Protein 1ZUH (pdb70)

CATH classification: 3.40.50.300

Structure (mmCIF, N/CA/C/O backbone):
data_1ZUH
#
_entry.id   1ZUH
#
_cell.length_a   94.494
_cell.length_b   94.494
_cell.length_c   39.299
_cell.angle_alpha   90.00
_cell.angle_beta   90.00
_cell.angle_gamma   90.00
#
_symmetry.space_group_name_H-M   'P 42 21 2'
#
loop_
_entity.id
_entity.type
_entity.pdbx_description
1 polymer 'Shikimate kinase'
2 water water
#
loop_
_atom_site.group_PDB
_atom_site.id
_atom_site.type_symbol
_atom_site.label_atom_id
_atom_site.label_alt_id
_atom_site.label_comp_id
_atom_site.label_asym_id
_atom_site.label_entity_id
_atom_site.label_seq_id
_atom_site.pdbx_PDB_ins_code
_atom_site.Cartn_x
_atom_site.Cartn_y
_atom_site.Cartn_z
_atom_site.occupancy
_atom_site.B_iso_or_equiv
_atom_site.auth_seq_id
_atom_site.auth_comp_id
_atom_site.auth_asym_id
_atom_site.auth_atom_id
_atom_site.pdbx_PDB_model_num
ATOM 1 N N . GLN A 1 8 ? 49.203 19.782 8.894 1.00 32.18 2 GLN A N 1
ATOM 2 C CA . GLN A 1 8 ? 48.877 21.106 8.325 1.00 31.18 2 GLN A CA 1
ATOM 3 C C . GLN A 1 8 ? 47.373 21.490 8.223 1.00 28.11 2 GLN A C 1
ATOM 4 O O . GLN A 1 8 ? 47.080 22.633 8.526 1.00 26.42 2 GLN A O 1
ATOM 10 N N . HIS A 1 9 ? 46.426 20.567 7.919 1.00 24.84 3 HIS A N 1
ATOM 11 C CA . HIS A 1 9 ? 45.025 20.830 8.354 1.00 20.69 3 HIS A CA 1
ATOM 12 C C . HIS A 1 9 ? 45.020 21.080 9.861 1.00 19.90 3 HIS A C 1
ATOM 13 O O . HIS A 1 9 ? 45.858 20.540 10.566 1.00 19.75 3 HIS A O 1
ATOM 20 N N . LEU A 1 10 ? 44.054 21.867 10.339 1.00 18.67 4 LEU A N 1
ATOM 21 C CA . LEU A 1 10 ? 43.872 22.138 11.761 1.00 17.98 4 LEU A CA 1
ATOM 22 C C . LEU A 1 10 ? 42.560 21.410 12.098 1.00 18.39 4 LEU A C 1
ATOM 23 O O . LEU A 1 10 ? 41.490 21.810 11.662 1.00 18.90 4 LEU A O 1
ATOM 28 N N . VAL A 1 11 ? 42.667 20.342 12.875 1.00 17.75 5 VAL A N 1
ATOM 29 C CA . VAL A 1 11 ? 41.523 19.461 13.137 1.00 15.97 5 VAL A CA 1
ATOM 30 C C . VAL A 1 11 ? 41.053 19.643 14.566 1.00 15.01 5 VAL A C 1
ATOM 31 O O . VAL A 1 11 ? 41.867 19.470 15.486 1.00 15.70 5 VAL A O 1
ATOM 35 N N . LEU A 1 12 ? 39.759 19.972 14.777 1.00 13.75 6 LEU A N 1
ATOM 36 C CA . LEU A 1 12 ? 39.239 20.145 16.110 1.00 15.03 6 LEU A CA 1
ATOM 37 C C . LEU A 1 12 ? 38.491 18.902 16.544 1.00 14.32 6 LEU A C 1
ATOM 38 O O . LEU A 1 12 ? 37.606 18.467 15.833 1.00 16.19 6 LEU A O 1
ATOM 43 N N . ILE A 1 13 ? 38.880 18.315 17.686 1.00 14.33 7 ILE A N 1
ATOM 44 C CA . ILE A 1 13 ? 38.207 17.141 18.218 1.00 14.29 7 ILE A CA 1
ATOM 45 C C . ILE A 1 13 ? 37.678 17.423 19.624 1.00 14.90 7 ILE A C 1
ATOM 46 O O . ILE A 1 13 ? 38.179 18.332 20.291 1.00 15.53 7 ILE A O 1
ATOM 51 N N . GLY A 1 14 ? 36.700 16.613 20.016 1.00 15.61 8 GLY A N 1
ATOM 52 C CA . GLY A 1 14 ? 36.129 16.700 21.368 1.00 17.86 8 GLY A CA 1
ATOM 53 C C . GLY A 1 14 ? 34.650 16.386 21.389 1.00 18.08 8 GLY A C 1
ATOM 54 O O . GLY A 1 14 ? 34.058 16.021 20.375 1.00 18.60 8 GLY A O 1
ATOM 55 N N . PHE A 1 15 ? 34.021 16.541 22.556 1.00 17.83 9 PHE A N 1
ATOM 56 C CA . PHE A 1 15 ? 32.600 16.245 22.684 1.00 19.78 9 PHE A CA 1
ATOM 57 C C . PHE A 1 15 ? 31.713 17.215 21.938 1.00 20.36 9 PHE A C 1
ATOM 58 O O . PHE A 1 15 ? 32.046 18.371 21.813 1.00 19.82 9 PHE A O 1
ATOM 66 N N . MET A 1 16 ? 30.579 16.710 21.471 1.00 22.38 10 MET A N 1
ATOM 67 C CA . MET A 1 16 ? 29.524 17.565 20.950 1.00 25.93 10 MET A CA 1
ATOM 68 C C . MET A 1 16 ? 29.163 18.530 22.084 1.00 25.97 10 MET A C 1
ATOM 69 O O . MET A 1 16 ? 29.116 18.120 23.250 1.00 26.24 10 MET A O 1
ATOM 74 N N . GLY A 1 17 ? 28.991 19.808 21.725 1.00 26.60 11 GLY A N 1
ATOM 75 C CA . GLY A 1 17 ? 28.672 20.876 22.656 1.00 27.40 11 GLY A CA 1
ATOM 76 C C . GLY A 1 17 ? 29.864 21.558 23.275 1.00 26.38 11 GLY A C 1
ATOM 77 O O . GLY A 1 17 ? 29.683 22.450 24.114 1.00 28.23 11 GLY A O 1
ATOM 78 N N . SER A 1 18 ? 31.097 21.169 22.905 1.00 25.07 12 SER A N 1
ATOM 79 C CA . SER A 1 18 ? 32.270 21.800 23.484 1.00 24.23 12 SER A CA 1
ATOM 80 C C . SER A 1 18 ? 32.575 23.149 22.840 1.00 24.51 12 SER A C 1
ATOM 81 O O . SER A 1 18 ? 33.332 23.915 23.393 1.00 27.60 12 SER A O 1
ATOM 84 N N . GLY A 1 19 ? 32.020 23.435 21.654 1.00 22.81 13 GLY A N 1
ATOM 85 C CA . GLY A 1 19 ? 32.341 24.665 20.957 1.00 21.44 13 GLY A CA 1
ATOM 86 C C . GLY A 1 19 ? 33.131 24.530 19.665 1.00 21.04 13 GLY A C 1
ATOM 87 O O . GLY A 1 19 ? 33.703 25.516 19.160 1.00 19.83 13 GLY A O 1
ATOM 88 N N . LYS A 1 20 ? 33.182 23.299 19.142 1.00 21.28 14 LYS A N 1
ATOM 89 C CA . LYS A 1 20 ? 34.037 23.037 17.992 1.00 20.39 14 LYS A CA 1
ATOM 90 C C . LYS A 1 20 ? 33.633 23.846 16.770 1.00 20.39 14 LYS A C 1
ATOM 91 O O . LYS A 1 20 ? 34.485 24.467 16.136 1.00 19.32 14 LYS A O 1
ATOM 97 N N . SER A 1 21 ? 32.345 23.816 16.419 1.00 21.31 15 SER A N 1
ATOM 98 C CA . SER A 1 21 ? 31.919 24.495 15.197 1.00 22.52 15 SER A CA 1
ATOM 99 C C . SER A 1 21 ? 32.213 25.987 15.208 1.00 22.25 15 SER A C 1
ATOM 100 O O . SER A 1 21 ? 32.696 26.550 14.218 1.00 22.53 15 SER A O 1
ATOM 103 N N . SER A 1 22 ? 31.905 26.629 16.321 1.00 21.83 16 SER A N 1
ATOM 104 C CA . SER A 1 22 ? 32.101 28.051 16.463 1.00 23.18 16 SER A CA 1
ATOM 105 C C . SER A 1 22 ? 33.599 28.368 16.403 1.00 21.79 16 SER A C 1
ATOM 106 O O . SER A 1 22 ? 34.022 29.316 15.748 1.00 21.86 16 SER A O 1
ATOM 109 N N . LEU A 1 23 ? 34.411 27.533 17.055 1.00 19.87 17 LEU A N 1
ATOM 110 C CA . LEU A 1 23 ? 35.840 27.789 17.050 1.00 19.00 17 LEU A CA 1
ATOM 111 C C . LEU A 1 23 ? 36.408 27.595 15.652 1.00 19.63 17 LEU A C 1
ATOM 112 O O . LEU A 1 23 ? 37.243 28.377 15.162 1.00 18.82 17 LEU A O 1
ATOM 117 N N . ALA A 1 24 ? 35.901 26.584 14.964 1.00 19.13 18 ALA A N 1
ATOM 118 C CA . ALA A 1 24 ? 36.374 26.341 13.591 1.00 19.57 18 ALA A CA 1
ATOM 119 C C . ALA A 1 24 ? 36.121 27.557 12.671 1.00 20.36 18 ALA A C 1
ATOM 120 O O . ALA A 1 24 ? 37.014 27.966 11.929 1.00 20.11 18 ALA A O 1
ATOM 122 N N . GLN A 1 25 ? 34.909 28.098 12.754 1.00 20.27 19 GLN A N 1
ATOM 123 C CA . GLN A 1 25 ? 34.539 29.288 11.969 1.00 21.67 19 GLN A CA 1
ATOM 124 C C . GLN A 1 25 ? 35.488 30.442 12.251 1.00 21.30 19 GLN A C 1
ATOM 125 O O . GLN A 1 25 ? 36.006 31.058 11.303 1.00 22.43 19 GLN A O 1
ATOM 131 N N . GLU A 1 26 ? 35.737 30.729 13.533 1.00 20.42 20 GLU A N 1
ATOM 132 C CA . GLU A 1 26 ? 36.671 31.793 13.916 1.00 21.23 20 GLU A CA 1
ATOM 133 C C . GLU A 1 26 ? 38.102 31.587 13.482 1.00 20.91 20 GLU A C 1
ATOM 134 O O . GLU A 1 26 ? 38.814 32.528 13.096 1.00 20.15 20 GLU A O 1
ATOM 140 N N . LEU A 1 27 ? 38.556 30.342 13.618 1.00 20.69 21 LEU A N 1
ATOM 141 C CA . LEU A 1 27 ? 39.866 29.965 13.171 1.00 21.59 21 LEU A CA 1
ATOM 142 C C . LEU A 1 27 ? 40.050 30.177 11.694 1.00 21.40 21 LEU A C 1
ATOM 143 O O . LEU A 1 27 ? 41.088 30.691 11.282 1.00 22.83 21 LEU A O 1
ATOM 148 N N . GLY A 1 28 ? 39.060 29.770 10.919 1.00 21.46 22 GLY A N 1
ATOM 149 C CA . GLY A 1 28 ? 39.056 29.960 9.478 1.00 21.64 22 GLY A CA 1
ATOM 150 C C . GLY A 1 28 ? 39.185 31.431 9.079 1.00 23.35 22 GLY A C 1
ATOM 151 O O . GLY A 1 28 ? 39.921 31.794 8.168 1.00 23.89 22 GLY A O 1
ATOM 152 N N . LEU A 1 29 ? 38.494 32.285 9.814 1.00 23.42 23 LEU A N 1
ATOM 153 C CA . LEU A 1 29 ? 38.541 33.707 9.555 1.00 24.74 23 LEU A CA 1
ATOM 154 C C . LEU A 1 29 ? 39.911 34.277 9.920 1.00 24.97 23 LEU A C 1
ATOM 155 O O . LEU A 1 29 ? 40.480 35.094 9.190 1.00 25.20 23 LEU A O 1
ATOM 160 N N . ALA A 1 30 ? 40.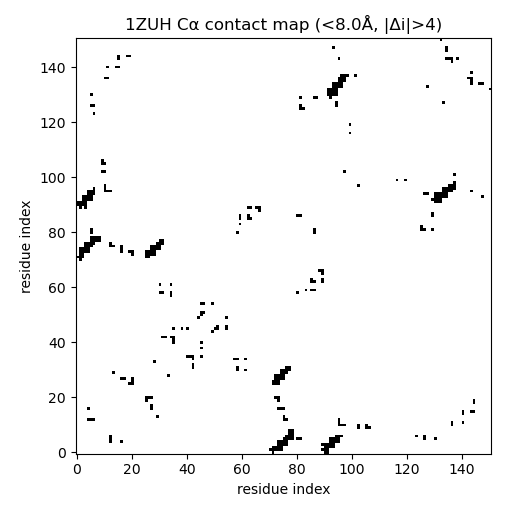477 33.811 11.030 1.00 25.44 24 ALA A N 1
ATOM 161 C CA . ALA A 1 30 ? 41.708 34.364 11.545 1.00 25.79 24 ALA A CA 1
ATOM 162 C C . ALA A 1 30 ? 42.883 34.003 10.667 1.00 26.55 24 ALA A C 1
ATOM 163 O O . ALA A 1 30 ? 43.830 34.784 10.565 1.00 27.33 24 ALA A O 1
ATOM 165 N N . LEU A 1 31 ? 42.803 32.840 10.020 1.00 25.01 25 LEU A N 1
ATOM 166 C CA . LEU A 1 31 ? 43.889 32.278 9.241 1.00 25.29 25 LEU A CA 1
ATOM 167 C C . LEU A 1 31 ? 43.647 32.316 7.727 1.00 26.42 25 LEU A C 1
ATOM 168 O O . LEU A 1 31 ? 44.513 31.944 6.950 1.00 26.29 25 LEU A O 1
ATOM 173 N N . LYS A 1 32 ? 42.485 32.808 7.316 1.00 27.21 26 LYS A N 1
ATOM 174 C CA . LYS A 1 32 ? 42.074 32.790 5.910 1.00 28.81 26 LYS A CA 1
ATOM 175 C C . LYS A 1 32 ? 42.050 31.372 5.346 1.00 28.61 26 LYS A C 1
ATOM 176 O O . LYS A 1 32 ? 42.557 31.120 4.235 1.00 29.34 26 LYS A O 1
ATOM 182 N N . LEU A 1 33 ? 41.465 30.452 6.128 1.00 26.26 27 LEU A N 1
ATOM 183 C CA . LEU A 1 33 ? 41.329 29.049 5.740 1.00 25.85 27 LEU A CA 1
ATOM 184 C C . LEU A 1 33 ? 39.873 28.664 5.572 1.00 25.52 27 LEU A C 1
ATOM 185 O O . LEU A 1 33 ? 39.001 29.164 6.300 1.00 26.74 27 LEU A O 1
ATOM 190 N N . GLU A 1 34 ? 39.606 27.832 4.570 1.00 24.82 28 GLU A N 1
ATOM 191 C CA . GLU A 1 34 ? 38.311 27.214 4.392 1.00 25.80 28 GLU A CA 1
ATOM 192 C C . GLU A 1 34 ? 38.026 26.229 5.539 1.00 23.83 28 GLU A C 1
ATOM 193 O O . GLU A 1 34 ? 38.959 25.645 6.092 1.00 23.30 28 GLU A O 1
ATOM 199 N N . VAL A 1 35 ? 36.748 26.088 5.864 1.00 22.67 29 VAL A N 1
ATOM 200 C CA . VAL A 1 35 ? 36.327 25.303 7.023 1.00 22.72 29 VAL A CA 1
ATOM 201 C C . VAL A 1 35 ? 35.463 24.160 6.530 1.00 22.93 29 VAL A C 1
ATOM 202 O O . VAL A 1 35 ? 34.608 24.345 5.631 1.00 23.90 29 VAL A O 1
ATOM 206 N N . LEU A 1 36 ? 35.716 22.964 7.062 1.00 20.17 30 LEU A N 1
ATOM 207 C CA . LEU A 1 36 ? 34.950 21.771 6.769 1.00 21.47 30 LEU A CA 1
ATOM 208 C C . LEU A 1 36 ? 34.434 21.208 8.085 1.00 20.98 30 LEU A C 1
ATOM 209 O O . LEU A 1 36 ? 35.053 21.435 9.161 1.00 22.04 30 LEU A O 1
ATOM 214 N N . ASP A 1 37 ? 33.293 20.545 7.978 1.00 20.29 31 ASP A N 1
ATOM 215 C CA . ASP A 1 37 ? 32.709 19.823 9.061 1.00 20.00 31 ASP A CA 1
ATOM 216 C C . ASP A 1 37 ? 32.373 18.385 8.566 1.00 19.70 31 ASP A C 1
ATOM 217 O O . ASP A 1 37 ? 31.519 18.206 7.689 1.00 19.21 31 ASP A O 1
ATOM 222 N N . THR A 1 38 ? 32.995 17.383 9.194 1.00 18.24 32 THR A N 1
ATOM 223 C CA . THR A 1 38 ? 32.865 15.980 8.753 1.00 17.11 32 THR A CA 1
ATOM 224 C C . THR A 1 38 ? 31.447 15.458 8.880 1.00 17.09 32 THR A C 1
ATOM 225 O O . THR A 1 38 ? 30.918 14.827 7.925 1.00 15.95 32 THR A O 1
ATOM 229 N N . ASP A 1 39 ? 30.759 15.739 9.990 1.00 16.36 33 ASP A N 1
ATOM 230 C CA . ASP A 1 39 ? 29.362 15.293 10.053 1.00 18.56 33 ASP A CA 1
ATOM 231 C C . ASP A 1 39 ? 28.515 15.919 8.939 1.00 18.93 33 ASP A C 1
ATOM 232 O O . ASP A 1 39 ? 27.647 15.228 8.350 1.00 19.35 33 ASP A O 1
ATOM 237 N N . MET A 1 40 ? 28.698 17.211 8.688 1.00 19.51 34 MET A N 1
ATOM 238 C CA . MET A 1 40 ? 27.876 17.842 7.628 1.00 21.67 34 MET A CA 1
ATOM 239 C C . MET A 1 40 ? 28.205 17.336 6.239 1.00 21.35 34 MET A C 1
ATOM 240 O O . MET A 1 40 ? 27.300 17.242 5.378 1.00 20.52 34 MET A O 1
ATOM 245 N N . ILE A 1 41 ? 29.478 17.050 5.997 1.00 19.53 35 ILE A N 1
ATOM 246 C CA . ILE A 1 41 ? 29.891 16.507 4.661 1.00 20.02 35 ILE A CA 1
ATOM 247 C C . ILE A 1 41 ? 29.201 15.145 4.431 1.00 19.94 35 ILE A C 1
ATOM 248 O O . ILE A 1 41 ? 28.576 14.920 3.354 1.00 20.87 35 ILE A O 1
ATOM 253 N N . ILE A 1 42 ? 29.256 14.272 5.451 1.00 19.50 36 ILE A N 1
ATOM 254 C CA . ILE A 1 42 ? 28.607 12.961 5.367 1.00 20.00 36 ILE A CA 1
ATOM 255 C C . ILE A 1 42 ? 27.095 13.122 5.167 1.00 21.81 36 ILE A C 1
ATOM 256 O O . ILE A 1 42 ? 26.508 12.507 4.270 1.00 21.13 36 ILE A O 1
ATOM 261 N N . SER A 1 43 ? 26.483 13.969 5.989 1.00 21.38 37 SER A N 1
ATOM 262 C CA . SER A 1 43 ? 25.068 14.248 5.871 1.00 25.31 37 SER A CA 1
ATOM 263 C C . SER A 1 43 ? 24.717 14.699 4.436 1.00 25.90 37 SER A C 1
ATOM 264 O O . SER A 1 43 ? 23.691 14.277 3.871 1.00 26.50 37 SER A O 1
ATOM 267 N N . GLU A 1 44 ? 25.531 15.586 3.877 1.00 27.53 38 GLU A N 1
ATOM 268 C CA . GLU A 1 44 ? 25.250 16.104 2.535 1.00 31.64 38 GLU A CA 1
ATOM 269 C C . GLU A 1 44 ? 25.427 15.062 1.436 1.00 32.20 38 GLU A C 1
ATOM 270 O O . GLU A 1 44 ? 24.734 15.131 0.411 1.00 33.86 38 GLU A O 1
ATOM 276 N N . ARG A 1 45 ? 26.368 14.140 1.625 1.00 31.19 39 ARG A N 1
ATOM 277 C CA . ARG A 1 45 ? 26.610 13.088 0.645 1.00 31.40 39 ARG A CA 1
ATOM 278 C C . ARG A 1 45 ? 25.424 12.094 0.619 1.00 31.58 39 ARG A C 1
ATOM 279 O O . ARG A 1 45 ? 25.019 11.624 -0.444 1.00 30.71 39 ARG A O 1
ATOM 287 N N . VAL A 1 46 ? 24.886 11.785 1.792 1.00 30.76 40 VAL A N 1
ATOM 288 C CA . VAL A 1 46 ? 23.846 10.769 1.934 1.00 30.62 40 VAL A CA 1
ATOM 289 C C . VAL A 1 46 ? 22.437 11.348 1.795 1.00 31.50 40 VAL A C 1
ATOM 290 O O . VAL A 1 46 ? 21.492 10.604 1.516 1.00 30.50 40 VAL A O 1
ATOM 294 N N . GLY A 1 47 ? 22.296 12.649 2.049 1.00 30.81 41 GLY A N 1
ATOM 295 C CA . GLY A 1 47 ? 21.014 13.346 1.974 1.00 32.30 41 GLY A CA 1
ATOM 296 C C . GLY A 1 47 ? 20.107 13.104 3.163 1.00 32.85 41 GLY A C 1
ATOM 297 O O . GLY A 1 47 ? 18.875 13.232 3.061 1.00 33.87 41 GLY A O 1
ATOM 298 N N . LEU A 1 48 ? 20.700 12.757 4.299 1.00 31.70 42 LEU A N 1
ATOM 299 C CA . LEU A 1 48 ? 19.947 12.477 5.509 1.00 30.92 42 LEU A CA 1
ATOM 300 C C . LEU A 1 48 ? 20.711 13.115 6.619 1.00 30.74 42 LEU A C 1
ATOM 301 O O . LEU A 1 48 ? 21.934 13.224 6.537 1.00 28.08 42 LEU A O 1
ATOM 306 N N . SER A 1 49 ? 20.014 13.498 7.684 1.00 29.99 43 SER A N 1
ATOM 307 C CA . SER A 1 49 ? 20.716 14.056 8.832 1.00 29.92 43 SER A CA 1
ATOM 308 C C . SER A 1 49 ? 21.484 12.949 9.571 1.00 29.33 43 SER A C 1
ATOM 309 O O . SER A 1 49 ? 21.181 11.769 9.451 1.00 29.75 43 SER A O 1
ATOM 312 N N . VAL A 1 50 ? 22.489 13.337 10.352 1.00 28.87 44 VAL A N 1
ATOM 313 C CA . VAL A 1 50 ? 23.225 12.365 11.119 1.00 28.99 44 VAL A CA 1
ATOM 314 C C . VAL A 1 50 ? 22.290 11.434 11.888 1.00 29.55 44 VAL A C 1
ATOM 315 O O . VAL A 1 50 ? 22.477 10.230 11.876 1.00 27.63 44 VAL A O 1
ATOM 319 N N . ARG A 1 51 ? 21.256 11.978 12.545 1.00 30.30 45 ARG A N 1
ATOM 320 C CA . ARG A 1 51 ? 20.359 11.108 13.303 1.00 32.05 45 ARG A CA 1
ATOM 321 C C . ARG A 1 51 ? 19.567 10.197 12.355 1.00 31.39 45 ARG A C 1
ATOM 322 O O . ARG A 1 51 ? 19.335 9.038 12.654 1.00 31.89 45 ARG A O 1
ATOM 330 N N . GLU A 1 52 ? 19.167 10.710 11.205 1.00 31.83 46 GLU A N 1
ATOM 331 C CA . GLU A 1 52 ? 18.457 9.845 10.242 1.00 32.34 46 GLU A CA 1
ATOM 332 C C . GLU A 1 52 ? 19.392 8.755 9.723 1.00 31.23 46 GLU A C 1
ATOM 333 O O . GLU A 1 52 ? 18.973 7.600 9.489 1.00 30.68 46 GLU A O 1
ATOM 339 N N . ILE A 1 53 ? 20.653 9.113 9.524 1.00 29.68 47 ILE A N 1
ATOM 340 C CA . ILE A 1 53 ? 21.612 8.102 9.098 1.00 27.47 47 ILE A CA 1
ATOM 341 C C . ILE A 1 53 ? 21.676 6.983 10.132 1.00 28.50 47 ILE A C 1
ATOM 342 O O . ILE A 1 53 ? 21.620 5.801 9.770 1.00 28.99 47 ILE A O 1
ATOM 347 N N . PHE A 1 54 ? 21.805 7.332 11.409 1.00 27.90 48 PHE A N 1
ATOM 348 C CA . PHE A 1 54 ? 21.929 6.304 12.443 1.00 30.13 48 PHE A CA 1
ATOM 349 C C . PHE A 1 54 ? 20.636 5.456 12.516 1.00 30.50 48 PHE A C 1
ATOM 350 O O . PHE A 1 54 ? 20.686 4.236 12.721 1.00 31.60 48 PHE A O 1
ATOM 358 N N . GLU A 1 55 ? 19.501 6.112 12.296 1.00 32.24 49 GLU A N 1
ATOM 359 C CA . GLU A 1 55 ? 18.200 5.444 12.394 1.00 34.21 49 GLU A CA 1
ATOM 360 C C . GLU A 1 55 ? 17.906 4.557 11.183 1.00 33.96 49 GLU A C 1
ATOM 361 O O . GLU A 1 55 ? 17.453 3.415 11.335 1.00 34.92 49 GLU A O 1
ATOM 367 N N . GLU A 1 56 ? 18.164 5.104 10.003 1.00 33.43 50 GLU A N 1
ATOM 368 C CA . GLU A 1 56 ? 17.811 4.491 8.741 1.00 33.41 50 GLU A CA 1
ATOM 369 C C . GLU A 1 56 ? 18.901 3.514 8.280 1.00 33.01 50 GLU A C 1
ATOM 370 O O . GLU A 1 56 ? 18.601 2.406 7.818 1.00 31.42 50 GLU A O 1
ATOM 376 N N . LEU A 1 57 ? 20.170 3.926 8.391 1.00 31.07 51 LEU A N 1
ATOM 377 C CA . LEU A 1 57 ? 21.279 3.166 7.765 1.00 30.15 51 LEU A CA 1
ATOM 378 C C . LEU A 1 57 ? 22.164 2.449 8.755 1.00 29.16 51 LEU A C 1
ATOM 379 O O . LEU A 1 57 ? 22.883 1.548 8.361 1.00 29.93 51 LEU A O 1
ATOM 384 N N . GLY A 1 58 ? 22.131 2.870 10.024 1.00 27.35 52 GLY A N 1
ATOM 385 C CA . GLY A 1 58 ? 22.842 2.218 11.117 1.00 26.88 52 GLY A CA 1
ATOM 386 C C . GLY A 1 58 ? 24.203 2.848 11.367 1.00 26.35 52 GLY A C 1
ATOM 387 O O . GLY A 1 58 ? 24.802 3.413 10.447 1.00 26.19 52 GLY A O 1
ATOM 388 N N . GLU A 1 59 ? 24.686 2.746 12.603 1.00 26.59 53 GLU A N 1
ATOM 389 C CA . GLU A 1 59 ? 25.996 3.281 12.934 1.00 25.73 53 GLU A CA 1
ATOM 390 C C . GLU A 1 59 ? 27.164 2.687 12.122 1.00 25.87 53 GLU A C 1
ATOM 391 O O . GLU A 1 59 ? 28.122 3.376 11.799 1.00 23.07 53 GLU A O 1
ATOM 397 N N . ASP A 1 60 ? 27.086 1.397 11.795 1.00 25.85 54 ASP A N 1
ATOM 398 C CA . ASP A 1 60 ? 28.143 0.763 10.993 1.00 25.24 54 ASP A CA 1
ATOM 399 C C . ASP A 1 60 ? 28.399 1.542 9.705 1.00 23.14 54 ASP A C 1
ATOM 400 O O . ASP A 1 60 ? 29.571 1.752 9.293 1.00 21.44 54 ASP A O 1
ATOM 405 N N . ASN A 1 61 ? 27.321 1.898 9.023 1.00 21.00 55 ASN A N 1
ATOM 406 C CA . ASN A 1 61 ? 27.455 2.696 7.818 1.00 20.36 55 ASN A CA 1
ATOM 407 C C . ASN A 1 61 ? 28.015 4.077 8.119 1.00 21.26 55 ASN A C 1
ATOM 408 O O . ASN A 1 61 ? 28.900 4.553 7.435 1.00 19.94 55 ASN A O 1
ATOM 413 N N . PHE A 1 62 ? 27.440 4.728 9.122 1.00 19.50 56 PHE A N 1
ATOM 414 C CA . PHE A 1 62 ? 27.970 6.056 9.498 1.00 18.95 56 PHE A CA 1
ATOM 415 C C . PHE A 1 62 ? 29.484 6.017 9.755 1.00 18.66 56 PHE A C 1
ATOM 416 O O . PHE A 1 62 ? 30.224 6.860 9.185 1.00 18.66 56 PHE A O 1
ATOM 424 N N . ARG A 1 63 ? 29.951 5.031 10.539 1.00 17.96 57 ARG A N 1
ATOM 425 C CA . ARG A 1 63 ? 31.368 4.948 10.895 1.00 19.41 57 ARG A CA 1
ATOM 426 C C . ARG A 1 63 ? 32.219 4.654 9.656 1.00 19.63 57 ARG A C 1
ATOM 427 O O . ARG A 1 63 ? 33.344 5.146 9.505 1.00 17.76 57 ARG A O 1
ATOM 435 N N . MET A 1 64 ? 31.679 3.820 8.778 1.00 19.66 58 MET A N 1
ATOM 436 C CA . MET A 1 64 ? 32.424 3.526 7.550 1.00 18.75 58 MET A CA 1
ATOM 437 C C . MET A 1 64 ? 32.534 4.782 6.675 1.00 18.77 58 MET A C 1
ATOM 438 O O . MET A 1 64 ? 33.597 5.022 6.090 1.00 19.11 58 MET A O 1
ATOM 443 N N . PHE A 1 65 ? 31.440 5.545 6.529 1.00 18.75 59 PHE A N 1
ATOM 444 C CA . PHE A 1 65 ? 31.499 6.815 5.820 1.00 18.56 59 PHE A CA 1
ATOM 445 C C . PHE A 1 65 ? 32.524 7.766 6.436 1.00 18.38 59 PHE A C 1
ATOM 446 O O . PHE A 1 65 ? 33.284 8.433 5.717 1.00 17.46 59 PHE A O 1
ATOM 454 N N . GLU A 1 66 ? 32.533 7.810 7.768 1.00 18.51 60 GLU A N 1
ATOM 455 C CA . GLU A 1 66 ? 33.486 8.697 8.503 1.00 17.76 60 GLU A CA 1
ATOM 456 C C . GLU A 1 66 ? 34.930 8.310 8.239 1.00 18.25 60 GLU A C 1
ATOM 457 O O . GLU A 1 66 ? 35.805 9.158 7.965 1.00 16.90 60 GLU A O 1
ATOM 463 N N . LYS A 1 67 ? 35.211 7.008 8.347 1.00 19.12 61 LYS A N 1
ATOM 464 C CA . LYS A 1 67 ? 36.581 6.494 8.118 1.00 19.94 61 LYS A CA 1
ATOM 465 C C . LYS A 1 67 ? 37.045 6.837 6.736 1.00 18.61 61 LYS A C 1
ATOM 466 O O . LYS A 1 67 ? 38.178 7.278 6.521 1.00 18.42 61 LYS A O 1
ATOM 472 N N . ASN A 1 68 ? 36.186 6.590 5.753 1.00 18.01 62 ASN A N 1
ATOM 47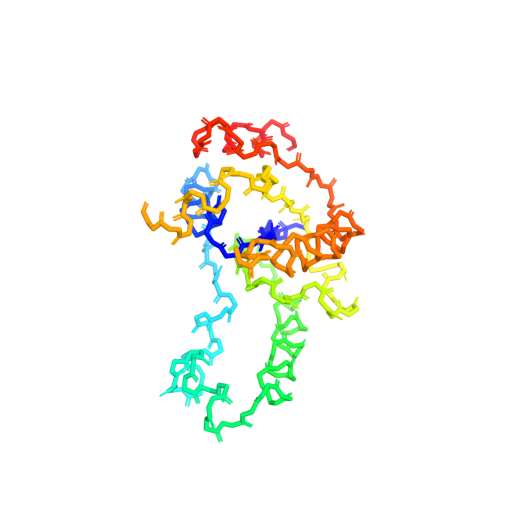3 C CA . ASN A 1 68 ? 36.580 6.866 4.384 1.00 18.43 62 ASN A CA 1
ATOM 474 C C . ASN A 1 68 ? 36.764 8.362 4.111 1.00 18.53 62 ASN A C 1
ATOM 475 O O . ASN A 1 68 ? 37.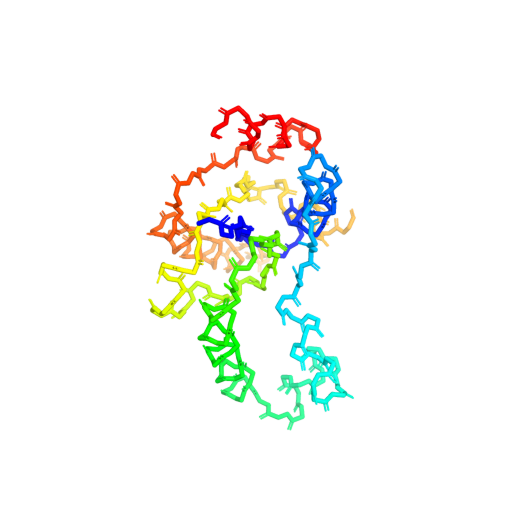630 8.776 3.318 1.00 17.12 62 ASN A O 1
ATOM 480 N N . LEU A 1 69 ? 35.930 9.180 4.762 1.00 16.65 63 LEU A N 1
ATOM 481 C CA . LEU A 1 69 ? 36.025 10.639 4.589 1.00 16.59 63 LEU A CA 1
ATOM 482 C C . LEU A 1 69 ? 37.357 11.133 5.165 1.00 16.62 63 LEU A C 1
ATOM 483 O O . LEU A 1 69 ? 38.021 12.008 4.562 1.00 16.57 63 LEU A O 1
ATOM 488 N N . ILE A 1 70 ? 37.752 10.583 6.313 1.00 16.03 64 ILE A N 1
ATOM 489 C CA . ILE A 1 70 ? 39.118 10.891 6.820 1.00 17.20 64 ILE A CA 1
ATOM 490 C C . ILE A 1 70 ? 40.196 10.659 5.747 1.00 17.67 64 ILE A C 1
ATOM 491 O O . ILE A 1 70 ? 41.036 11.548 5.502 1.00 17.77 64 ILE A O 1
ATOM 496 N N . ASP A 1 71 ? 40.158 9.495 5.112 1.00 18.76 65 ASP A N 1
ATOM 497 C CA . ASP A 1 71 ? 41.103 9.226 4.008 1.00 20.91 65 ASP A CA 1
ATOM 498 C C . ASP A 1 71 ? 41.021 10.233 2.869 1.00 21.05 65 ASP A C 1
ATOM 499 O O . ASP A 1 71 ? 42.048 10.706 2.357 1.00 21.02 65 ASP A O 1
ATOM 504 N N . GLU A 1 72 ? 39.803 10.545 2.473 1.00 22.04 66 GLU A N 1
ATOM 505 C CA . GLU A 1 72 ? 39.559 11.515 1.438 1.00 22.46 66 GLU A CA 1
ATOM 506 C C . GLU A 1 72 ? 40.151 12.889 1.796 1.00 22.32 66 GLU A C 1
ATOM 507 O O . GLU A 1 72 ? 40.769 13.526 0.972 1.00 22.98 66 GLU A O 1
ATOM 513 N N . LEU A 1 73 ? 39.986 13.344 3.044 1.00 21.87 67 LEU A N 1
ATOM 514 C CA . LEU A 1 73 ? 40.495 14.672 3.362 1.00 21.61 67 LEU A CA 1
ATOM 515 C C . LEU A 1 73 ? 42.032 14.722 3.410 1.00 21.31 67 LEU A C 1
ATOM 516 O O . LEU A 1 73 ? 42.625 15.791 3.219 1.00 22.71 67 LEU A O 1
ATOM 521 N N . LYS A 1 74 ? 42.665 13.588 3.682 1.00 21.84 68 LYS A N 1
ATOM 522 C CA . LYS A 1 74 ? 44.150 13.493 3.664 1.00 23.82 68 LYS A CA 1
ATOM 523 C C . LYS A 1 74 ? 44.710 13.805 2.288 1.00 26.45 68 LYS A C 1
ATOM 524 O O . LYS A 1 74 ? 45.872 14.276 2.177 1.00 27.60 68 LYS A O 1
ATOM 530 N N . THR A 1 75 ? 43.860 13.695 1.273 1.00 27.93 69 THR A N 1
ATOM 531 C CA . THR A 1 75 ? 44.250 14.026 -0.135 1.00 29.78 69 THR A CA 1
ATOM 532 C C . THR A 1 75 ? 44.163 15.503 -0.486 1.00 31.23 69 THR A C 1
ATOM 533 O O . THR A 1 75 ? 44.704 15.901 -1.530 1.00 32.23 69 THR A O 1
ATOM 537 N N . LEU A 1 76 ? 43.502 16.323 0.341 1.00 31.01 70 LEU A N 1
ATOM 538 C CA . LEU A 1 76 ? 43.428 17.768 0.067 1.00 33.04 70 LEU A CA 1
ATOM 539 C C . LEU A 1 76 ? 44.820 18.360 0.268 1.00 33.84 70 LEU A C 1
ATOM 540 O O . LEU A 1 76 ? 45.500 18.071 1.243 1.00 35.93 70 LEU A O 1
ATOM 545 N N . LYS A 1 77 ? 45.212 19.185 -0.681 1.00 34.66 71 LYS A N 1
ATOM 546 C CA . LYS A 1 7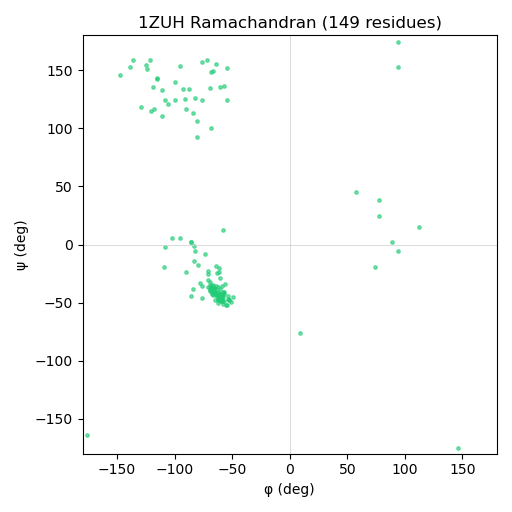7 ? 46.528 19.809 -0.764 1.00 36.00 71 LYS A CA 1
ATOM 547 C C . LYS A 1 77 ? 46.577 21.089 0.092 1.00 34.71 71 LYS A C 1
ATOM 548 O O . LYS A 1 77 ? 47.591 21.407 0.701 1.00 35.84 71 LYS A O 1
ATOM 554 N N . THR A 1 78 ? 45.475 21.829 0.089 1.00 32.64 72 THR A N 1
ATOM 555 C CA . THR A 1 78 ? 45.380 23.112 0.786 1.00 31.08 72 THR A CA 1
ATOM 556 C C . THR A 1 78 ? 44.938 22.821 2.240 1.00 28.21 72 THR A C 1
ATOM 557 O O . THR A 1 78 ? 44.047 22.030 2.436 1.00 27.11 72 THR A O 1
ATOM 561 N N . PRO A 1 79 ? 45.589 23.437 3.226 1.00 27.66 73 PRO A N 1
ATOM 562 C CA . PRO A 1 79 ? 45.163 23.313 4.628 1.00 25.90 73 PRO A CA 1
ATOM 563 C C . PRO A 1 79 ? 43.740 23.830 4.850 1.00 24.12 73 PRO A C 1
ATOM 564 O O . PRO A 1 79 ? 43.392 24.885 4.364 1.00 23.89 73 PRO A O 1
ATOM 568 N N . HIS A 1 80 ? 42.925 23.081 5.597 1.00 21.73 74 HIS A N 1
ATOM 569 C CA . HIS A 1 80 ? 41.589 23.493 5.917 1.00 20.78 74 HIS A CA 1
ATOM 570 C C . HIS A 1 80 ? 41.506 23.436 7.468 1.00 18.44 74 HIS A C 1
ATOM 571 O O . HIS A 1 80 ? 42.301 22.760 8.101 1.00 19.43 74 HIS A O 1
ATOM 578 N N . VAL A 1 81 ? 40.618 24.236 8.035 1.00 19.58 75 VAL A N 1
ATOM 579 C CA . VAL A 1 81 ? 40.111 23.964 9.397 1.00 19.04 75 VAL A CA 1
ATOM 580 C C . VAL A 1 81 ? 38.995 22.920 9.323 1.00 18.70 75 VAL A C 1
ATOM 581 O O . VAL A 1 81 ? 38.007 23.089 8.562 1.00 20.12 75 VAL A O 1
ATOM 585 N N . ILE A 1 82 ? 39.143 21.839 10.094 1.00 17.62 76 ILE A N 1
ATOM 586 C CA . ILE A 1 82 ? 38.198 20.721 10.035 1.00 18.15 76 ILE A CA 1
ATOM 587 C C . ILE A 1 82 ? 37.567 20.507 11.407 1.00 17.50 76 ILE A C 1
ATOM 588 O O . ILE A 1 82 ? 38.307 20.109 12.298 1.00 18.64 76 ILE A O 1
ATOM 593 N N . SER A 1 83 ? 36.243 20.702 11.597 1.00 18.14 77 SER A N 1
ATOM 594 C CA . SER A 1 83 ? 35.610 20.220 12.852 1.00 19.38 77 SER A CA 1
ATOM 595 C C . SER A 1 83 ? 35.004 18.854 12.620 1.00 18.64 77 SER A C 1
ATOM 596 O O . SER A 1 83 ? 34.636 18.505 11.506 1.00 18.96 77 SER A O 1
ATOM 599 N N . THR A 1 84 ? 34.901 18.070 13.692 1.00 17.95 78 THR A N 1
ATOM 600 C CA . THR A 1 84 ? 34.710 16.651 13.568 1.00 18.15 78 THR A CA 1
ATOM 601 C C . THR A 1 84 ? 33.640 16.236 14.566 1.00 18.70 78 THR A C 1
ATOM 602 O O . THR A 1 84 ? 33.342 16.977 15.490 1.00 20.16 78 THR A O 1
ATOM 60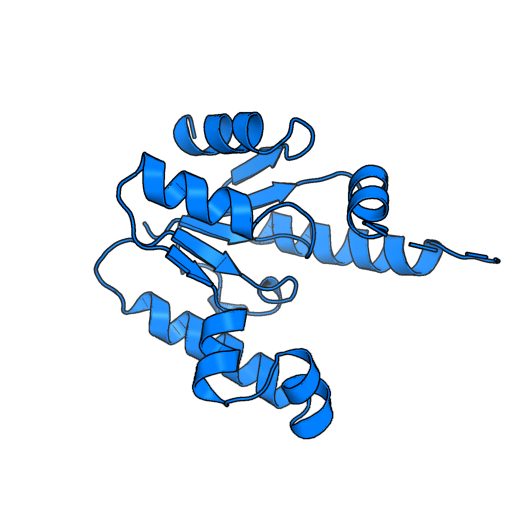6 N N . GLY A 1 85 ? 33.014 15.082 14.311 1.00 18.94 79 GLY A N 1
ATOM 607 C CA . GLY A 1 85 ? 31.993 14.529 15.190 1.00 18.07 79 GLY A CA 1
ATOM 608 C C . GLY A 1 85 ? 32.649 13.906 16.420 1.00 17.37 79 GLY A C 1
ATOM 609 O O . GLY A 1 85 ? 33.820 13.549 16.404 1.00 17.10 79 GLY A O 1
ATOM 610 N N . GLY A 1 86 ? 31.882 13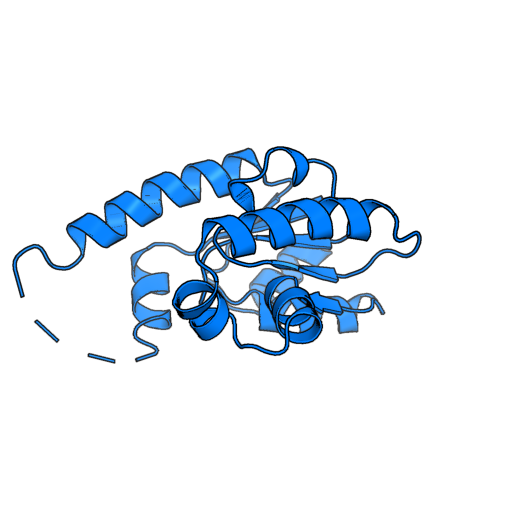.799 17.503 1.00 17.73 80 GLY A N 1
ATOM 611 C CA . GLY A 1 86 ? 32.405 13.274 18.772 1.00 18.00 80 GLY A CA 1
ATOM 612 C C . GLY A 1 86 ? 33.023 11.889 18.713 1.00 19.59 80 GLY A C 1
ATOM 613 O O . GLY A 1 86 ? 34.002 11.594 19.416 1.00 20.10 80 GLY A O 1
ATOM 614 N N . GLY A 1 87 ? 32.482 11.022 17.857 1.00 18.65 81 GLY A N 1
ATOM 615 C CA . GLY A 1 87 ? 33.027 9.681 17.734 1.00 19.97 81 GLY A CA 1
ATOM 616 C C . GLY A 1 87 ? 34.195 9.466 16.776 1.00 20.74 81 GLY A C 1
ATOM 617 O O . GLY A 1 87 ? 34.677 8.314 16.616 1.00 21.51 81 GLY A O 1
ATOM 618 N N . ILE A 1 88 ? 34.677 10.528 16.142 1.00 18.82 82 ILE A N 1
ATOM 619 C CA . ILE A 1 88 ? 35.681 10.378 15.109 1.00 19.47 82 ILE A CA 1
ATOM 620 C C . ILE A 1 88 ? 37.007 9.737 15.603 1.00 19.54 82 ILE A C 1
ATOM 621 O O . ILE A 1 88 ? 37.759 9.128 14.818 1.00 19.01 82 ILE A O 1
ATOM 626 N N . VAL A 1 89 ? 37.265 9.860 16.897 1.00 18.97 83 VAL A N 1
ATOM 627 C CA . VAL A 1 89 ? 38.510 9.348 17.455 1.00 21.35 83 VAL A CA 1
ATOM 628 C C . VAL A 1 89 ? 38.504 7.821 17.539 1.00 21.98 83 VAL A C 1
ATOM 629 O O . VAL A 1 89 ? 39.541 7.265 17.853 1.00 22.71 83 VAL A O 1
ATOM 633 N N . MET A 1 90 ? 37.372 7.157 17.276 1.00 22.92 84 MET A N 1
ATOM 634 C CA . MET A 1 90 ? 37.374 5.701 17.158 1.00 25.16 84 MET A CA 1
ATOM 635 C C . MET A 1 90 ? 38.224 5.185 15.963 1.00 25.06 84 MET A C 1
ATOM 636 O O . MET A 1 90 ? 38.635 4.007 15.940 1.00 26.37 84 MET A O 1
ATOM 641 N N . HIS A 1 91 ? 38.524 6.053 15.005 1.00 23.20 85 HIS A N 1
ATOM 642 C CA . HIS A 1 91 ? 39.233 5.627 13.810 1.00 23.10 85 HIS A CA 1
ATOM 643 C C . HIS A 1 91 ? 40.748 5.729 13.908 1.00 24.26 85 HIS A C 1
ATOM 644 O O . HIS A 1 91 ? 41.304 6.813 14.201 1.00 22.53 85 HIS A O 1
ATOM 651 N N . GLU A 1 92 ? 41.411 4.595 13.637 1.00 24.22 86 GLU A N 1
ATOM 652 C CA . GLU A 1 92 ? 42.875 4.570 13.708 1.00 27.18 86 GLU A CA 1
ATOM 653 C C . GLU A 1 92 ? 43.543 5.513 12.677 1.00 26.15 86 GLU A C 1
ATOM 654 O O . GLU A 1 92 ? 44.649 6.039 12.906 1.00 26.04 86 GLU A O 1
ATOM 660 N N . ASN A 1 93 ? 42.828 5.798 11.594 1.00 24.19 87 ASN A N 1
ATOM 661 C CA . ASN A 1 93 ? 43.341 6.645 10.532 1.00 24.62 87 ASN A CA 1
ATOM 662 C C . ASN A 1 93 ? 43.206 8.138 10.778 1.00 23.42 87 ASN A C 1
ATOM 663 O O . ASN A 1 93 ? 43.672 8.914 9.977 1.00 23.22 87 ASN A O 1
ATOM 668 N N . LEU A 1 94 ? 42.544 8.541 11.872 1.00 22.74 88 LEU A N 1
ATOM 669 C CA . LEU A 1 94 ? 42.402 9.967 12.199 1.00 24.45 88 LEU A CA 1
ATOM 670 C C . LEU A 1 94 ? 43.791 10.577 12.447 1.00 25.53 88 LEU A C 1
ATOM 671 O O . LEU A 1 94 ? 44.073 11.721 12.062 1.00 24.61 88 LEU A O 1
ATOM 676 N N . LYS A 1 95 ? 44.660 9.777 13.071 1.00 27.50 89 LYS A N 1
ATOM 677 C CA . LYS A 1 95 ? 46.087 10.120 13.212 1.00 29.09 89 LYS A CA 1
ATOM 678 C C . LYS A 1 95 ? 46.719 10.413 11.856 1.00 27.50 89 LYS A C 1
ATOM 679 O O . LYS A 1 95 ? 46.729 9.578 10.905 1.00 28.08 89 LYS A O 1
ATOM 685 N N . GLY A 1 96 ? 47.306 11.593 11.772 1.00 27.41 90 GLY A N 1
ATOM 686 C CA . GLY A 1 96 ? 47.914 12.057 10.541 1.00 24.45 90 GLY A CA 1
ATOM 687 C C . GLY A 1 96 ? 47.020 12.907 9.655 1.00 22.06 90 GLY A C 1
ATOM 688 O O . GLY A 1 96 ? 47.504 13.462 8.675 1.00 22.85 90 GLY A O 1
ATOM 689 N N . LEU A 1 97 ? 45.749 13.066 9.989 1.00 20.55 91 LEU A N 1
ATOM 690 C CA . LEU A 1 97 ? 44.907 13.937 9.189 1.00 19.09 91 LEU A CA 1
ATOM 691 C C . LEU A 1 97 ? 45.449 15.383 9.224 1.00 18.84 91 LEU A C 1
ATOM 692 O O . LEU A 1 97 ? 45.557 16.062 8.182 1.00 20.30 91 LEU A O 1
ATOM 697 N N . GLY A 1 98 ? 45.824 15.818 10.424 1.00 18.28 92 GLY A N 1
ATOM 698 C CA . GLY A 1 98 ? 46.410 17.133 10.597 1.00 17.14 92 GLY A CA 1
ATOM 699 C C . GLY A 1 98 ? 46.833 17.345 12.037 1.00 18.59 92 GLY A C 1
ATOM 700 O O . GLY A 1 98 ? 46.943 16.404 12.846 1.00 18.27 92 GLY A O 1
ATOM 701 N N . THR A 1 99 ? 47.067 18.619 12.356 1.00 18.66 93 THR A N 1
ATOM 702 C CA . THR A 1 99 ? 47.412 18.978 13.719 1.00 19.35 93 THR A CA 1
ATOM 703 C C . THR A 1 99 ? 46.118 18.939 14.519 1.00 18.71 93 THR A C 1
ATOM 704 O O . THR A 1 99 ? 45.155 19.611 14.137 1.00 20.40 93 THR A O 1
ATOM 708 N N . THR A 1 100 ? 46.059 18.175 15.590 1.00 18.28 94 THR A N 1
ATOM 709 C CA . THR A 1 100 ? 44.739 17.942 16.183 1.00 20.27 94 THR A CA 1
ATOM 710 C C . THR A 1 100 ? 44.623 18.642 17.549 1.00 18.91 94 THR A C 1
ATOM 711 O O . THR A 1 100 ? 45.493 18.479 18.355 1.00 18.70 94 THR A O 1
ATOM 715 N N . PHE A 1 101 ? 43.513 19.361 17.790 1.00 18.63 95 PHE A N 1
ATOM 716 C CA . PHE A 1 101 ? 43.335 20.191 18.971 1.00 18.14 95 PHE A CA 1
ATOM 717 C C . PHE A 1 101 ? 42.148 19.589 19.691 1.00 18.18 95 PHE A C 1
ATOM 718 O O . PHE A 1 101 ? 41.038 19.544 19.126 1.00 17.39 95 PHE A O 1
ATOM 726 N N . TYR A 1 102 ? 42.376 19.077 20.911 1.00 16.77 96 TYR A N 1
ATOM 727 C CA . TYR A 1 102 ? 41.267 18.643 21.757 1.00 16.40 96 TYR A CA 1
ATOM 728 C C . TYR A 1 102 ? 40.702 19.841 22.525 1.00 15.67 96 TYR A C 1
ATOM 729 O O . TYR A 1 102 ? 41.412 20.487 23.288 1.00 15.55 96 TYR A O 1
ATOM 738 N N . LEU A 1 103 ? 39.463 20.219 22.218 1.00 14.47 97 LEU A N 1
ATOM 739 C CA . LEU A 1 103 ? 38.823 21.341 22.916 1.00 16.96 97 LEU A CA 1
ATOM 740 C C . LEU A 1 103 ? 38.297 20.821 24.254 1.00 17.20 97 LEU A C 1
ATOM 741 O O . LEU A 1 103 ? 37.189 20.299 24.346 1.00 17.61 97 LEU A O 1
ATOM 746 N N . LYS A 1 104 ? 39.111 20.942 25.305 1.00 17.71 98 LYS A N 1
ATOM 747 C CA . LYS A 1 104 ? 38.873 20.232 26.576 1.00 17.17 98 LYS A CA 1
ATOM 748 C C . LYS A 1 104 ? 38.021 21.071 27.523 1.00 19.37 98 LYS A C 1
ATOM 749 O O . LYS A 1 104 ? 38.413 22.171 27.921 1.00 19.52 98 LYS A O 1
ATOM 755 N N . MET A 1 105 ? 36.830 20.546 27.828 1.00 21.78 99 MET A N 1
ATOM 756 C CA . MET A 1 105 ? 35.941 21.106 28.869 1.00 24.53 99 MET A CA 1
ATOM 757 C C . MET A 1 105 ? 35.830 20.078 29.957 1.00 25.68 99 MET A C 1
ATOM 758 O O . MET A 1 105 ? 35.739 18.880 29.669 1.00 24.62 99 MET A O 1
ATOM 763 N N . ASP A 1 106 ? 35.778 20.546 31.207 1.00 24.63 100 ASP A N 1
ATOM 764 C CA . ASP A 1 106 ? 35.419 19.678 32.309 1.00 25.88 100 ASP A CA 1
ATOM 765 C C . ASP A 1 106 ? 33.959 19.174 32.129 1.00 23.62 100 ASP A C 1
ATOM 766 O O . ASP A 1 106 ? 33.116 19.808 31.468 1.00 23.69 100 ASP A O 1
ATOM 771 N N . PHE A 1 107 ? 33.688 18.037 32.737 1.00 22.98 101 PHE A N 1
ATOM 772 C CA . PHE A 1 107 ? 32.389 17.383 32.709 1.00 23.44 101 PHE A CA 1
ATOM 773 C C . PHE A 1 107 ? 31.251 18.296 33.133 1.00 24.18 101 PHE A C 1
ATOM 774 O O . PHE A 1 107 ? 30.255 18.358 32.455 1.00 23.38 101 PHE A O 1
ATOM 782 N N . GLU A 1 108 ? 31.411 19.014 34.242 1.00 24.37 102 GLU A N 1
ATOM 783 C CA . GLU A 1 108 ? 30.266 19.783 34.743 1.00 27.76 102 GLU A CA 1
ATOM 784 C C . GLU A 1 108 ? 29.870 20.927 33.792 1.00 26.64 102 GLU A C 1
ATOM 785 O O . GLU A 1 108 ? 28.695 21.149 33.571 1.00 27.49 102 GLU A O 1
ATOM 791 N N . THR A 1 109 ? 30.866 21.590 33.218 1.00 27.15 103 THR A N 1
ATOM 792 C CA . THR A 1 109 ? 30.627 22.627 32.202 1.00 27.78 103 THR A CA 1
ATOM 793 C C . THR A 1 109 ? 29.939 22.084 30.968 1.00 25.98 103 THR A C 1
ATOM 794 O O . THR A 1 109 ? 29.031 22.727 30.394 1.00 25.69 103 THR A O 1
ATOM 798 N N . LEU A 1 110 ? 30.422 20.927 30.527 1.00 24.15 104 LEU A N 1
ATOM 799 C CA . LEU A 1 110 ? 29.913 20.300 29.325 1.00 23.29 104 LEU A CA 1
ATOM 800 C C . LEU A 1 110 ? 28.485 19.898 29.514 1.00 21.93 104 LEU A C 1
ATOM 801 O O . LEU A 1 110 ? 27.677 20.068 28.618 1.00 24.05 104 LEU A O 1
ATOM 806 N N . ILE A 1 111 ? 28.142 19.350 30.683 1.00 23.66 105 ILE A N 1
ATOM 807 C CA . ILE A 1 111 ? 26.759 18.959 30.938 1.00 24.19 105 ILE A CA 1
ATOM 808 C C . ILE A 1 111 ? 25.863 20.202 30.953 1.00 24.31 105 ILE A C 1
ATOM 809 O O . ILE A 1 111 ? 24.777 20.187 30.397 1.00 23.92 105 ILE A O 1
ATOM 814 N N . LYS A 1 112 ? 26.356 21.273 31.545 1.00 27.14 106 LYS A N 1
ATOM 815 C CA . LYS A 1 112 ? 25.639 22.535 31.537 1.00 29.54 106 LYS A CA 1
ATOM 816 C C . LYS A 1 112 ? 25.379 22.981 30.092 1.00 30.16 106 LYS A C 1
ATOM 817 O O . LYS A 1 112 ? 24.245 23.266 29.709 1.00 30.01 106 LYS A O 1
ATOM 823 N N . ARG A 1 113 ? 26.432 23.000 29.284 1.00 30.36 107 ARG A N 1
ATOM 824 C CA . ARG A 1 113 ? 26.306 23.418 27.886 1.00 30.37 107 ARG A CA 1
ATOM 825 C C . ARG A 1 113 ? 25.322 22.527 27.128 1.00 30.58 107 ARG A C 1
ATOM 826 O O . ARG A 1 113 ? 24.474 23.044 26.394 1.00 31.29 107 ARG A O 1
ATOM 834 N N . LEU A 1 114 ? 25.411 21.201 27.298 1.00 30.87 108 LEU A N 1
ATOM 835 C CA . LEU A 1 114 ? 24.474 20.280 26.632 1.00 32.16 108 LEU A CA 1
ATOM 836 C C . LEU A 1 114 ? 23.017 20.450 27.066 1.00 34.13 108 LEU A C 1
ATOM 837 O O . LEU A 1 114 ? 22.101 20.379 26.233 1.00 34.23 108 LEU A O 1
ATOM 842 N N . ASN A 1 115 ? 22.806 20.586 28.375 1.00 36.54 109 ASN A N 1
ATOM 843 C CA . ASN A 1 115 ? 21.545 21.083 28.908 1.00 39.09 109 ASN A CA 1
ATOM 844 C C . ASN A 1 115 ? 21.582 22.529 28.439 1.00 40.97 109 ASN A C 1
ATOM 845 O O . ASN A 1 115 ? 22.286 23.345 29.032 1.00 42.82 109 ASN A O 1
ATOM 850 N N . GLN A 1 116 ? 20.899 22.876 27.368 1.00 42.61 110 GLN A N 1
ATOM 851 C CA . GLN A 1 116 ? 21.353 24.102 26.672 1.00 43.06 110 GLN A CA 1
ATOM 852 C C . GLN A 1 116 ? 21.355 25.346 27.560 1.00 43.68 110 GLN A C 1
ATOM 853 O O . GLN A 1 116 ? 22.375 26.034 27.704 1.00 43.48 110 GLN A O 1
ATOM 859 N N . LEU A 1 125 ? 18.926 9.627 40.785 1.00 55.29 119 LEU A N 1
ATOM 860 C CA . LEU A 1 125 ? 18.351 8.315 40.491 1.00 55.37 119 LEU A CA 1
ATOM 861 C C . LEU A 1 125 ? 19.405 7.497 39.753 1.00 54.68 119 LEU A C 1
ATOM 862 O O . LEU A 1 125 ? 19.075 6.733 38.842 1.00 54.76 119 LEU A O 1
ATOM 867 N N . ASN A 1 126 ? 20.659 7.672 40.201 1.00 53.20 120 ASN A N 1
ATOM 868 C CA . ASN A 1 126 ? 21.934 7.407 39.477 1.00 50.89 120 ASN A CA 1
ATOM 869 C C . ASN A 1 126 ? 22.358 8.409 38.358 1.00 48.25 120 ASN A C 1
ATOM 870 O O . ASN A 1 126 ? 23.551 8.507 38.053 1.00 47.04 120 ASN A O 1
ATOM 875 N N . ASN A 1 127 ? 21.381 9.187 37.866 1.00 44.91 121 ASN A N 1
ATOM 876 C CA . ASN A 1 127 ? 21.486 10.225 36.795 1.00 41.77 121 ASN A CA 1
ATOM 877 C C . ASN A 1 127 ? 22.766 10.432 35.929 1.00 37.94 121 ASN A C 1
ATOM 878 O O . ASN A 1 127 ? 22.742 10.036 34.774 1.00 38.42 121 ASN A O 1
ATOM 883 N N . LEU A 1 128 ? 23.851 11.043 36.421 1.00 32.61 122 LEU A N 1
ATOM 884 C CA . LEU A 1 128 ? 24.990 11.318 35.524 1.00 29.27 122 LEU A CA 1
ATOM 885 C C . LEU A 1 128 ? 26.112 10.259 35.543 1.00 26.69 122 LEU A C 1
ATOM 886 O O . LEU A 1 128 ? 27.128 10.440 34.904 1.00 23.59 122 LEU A O 1
ATOM 891 N N . THR A 1 129 ? 25.913 9.153 36.269 1.00 24.53 123 THR A N 1
ATOM 892 C CA . THR A 1 129 ? 26.955 8.157 36.429 1.00 23.47 123 THR A CA 1
ATOM 893 C C . THR A 1 129 ? 27.430 7.567 35.116 1.00 23.98 123 THR A C 1
ATOM 894 O O . THR A 1 129 ? 28.640 7.519 34.867 1.00 25.87 123 THR A O 1
ATOM 898 N N . GLN A 1 130 ? 26.487 7.150 34.282 1.00 23.83 124 GLN A N 1
ATOM 899 C CA . GLN A 1 130 ? 26.794 6.551 32.985 1.00 24.81 124 GLN A CA 1
ATOM 900 C C . GLN A 1 130 ? 27.408 7.605 32.035 1.00 24.57 124 GLN A C 1
ATOM 901 O O . GLN A 1 130 ? 28.399 7.336 31.372 1.00 24.66 124 GLN A O 1
ATOM 907 N N . ALA A 1 131 ? 26.854 8.817 32.047 1.00 24.08 125 ALA A N 1
ATOM 908 C CA . ALA A 1 131 ? 27.392 9.947 31.254 1.00 23.15 125 ALA A CA 1
ATOM 909 C C . ALA A 1 131 ? 28.860 10.237 31.595 1.00 22.15 125 ALA A C 1
ATOM 910 O O . ALA A 1 131 ? 29.694 10.488 30.704 1.00 22.66 125 ALA A O 1
ATOM 912 N N . LYS A 1 132 ? 29.187 10.170 32.870 1.00 20.70 126 LYS A N 1
ATOM 913 C CA . LYS A 1 132 ? 30.544 10.414 33.356 1.00 20.32 126 LYS A CA 1
ATOM 914 C C . LYS A 1 132 ? 31.496 9.274 32.958 1.00 21.85 126 LYS A C 1
ATOM 915 O O . LYS A 1 132 ? 32.660 9.531 32.607 1.00 20.87 126 LYS A O 1
ATOM 921 N N . GLU A 1 133 ? 31.017 8.019 32.951 1.00 22.60 127 GLU A N 1
ATOM 922 C CA . GLU A 1 133 ? 31.864 6.911 32.453 1.00 22.42 127 GLU A CA 1
ATOM 923 C C . GLU A 1 133 ? 32.186 7.105 31.001 1.00 21.71 127 GLU A C 1
ATOM 924 O O . GLU A 1 133 ? 33.347 6.868 30.561 1.00 22.75 127 GLU A O 1
ATOM 930 N N . LEU A 1 134 ? 31.172 7.493 30.242 1.00 21.69 128 LEU A N 1
ATOM 931 C CA . LEU A 1 134 ? 31.333 7.689 28.796 1.00 22.69 128 LEU A CA 1
ATOM 932 C C . LEU A 1 134 ? 32.283 8.875 28.561 1.00 22.43 128 LEU A C 1
ATOM 933 O O . LEU A 1 134 ? 33.205 8.783 27.716 1.00 21.71 128 LEU A O 1
ATOM 938 N N . PHE A 1 135 ? 32.103 9.928 29.373 1.00 19.40 129 PHE A N 1
ATOM 939 C CA . PHE A 1 135 ? 33.025 11.075 29.389 1.00 19.77 129 PHE A CA 1
ATOM 940 C C . PHE A 1 135 ? 34.491 10.650 29.622 1.00 20.54 129 PHE A C 1
ATOM 941 O O . PHE A 1 135 ? 35.403 11.036 28.874 1.00 18.87 129 PHE A O 1
ATOM 949 N N . GLU A 1 136 ? 34.752 9.862 30.677 1.00 19.49 130 GLU A N 1
ATOM 950 C CA . GLU A 1 136 ? 36.132 9.552 30.973 1.00 21.36 130 GLU A CA 1
ATOM 951 C C . GLU A 1 136 ? 36.735 8.703 29.867 1.00 21.36 130 GLU A C 1
ATOM 952 O O . GLU A 1 136 ? 37.912 8.893 29.520 1.00 22.56 130 GLU A O 1
ATOM 958 N N . LYS A 1 137 ? 35.970 7.762 29.325 1.00 22.64 131 LYS A N 1
ATOM 959 C CA . LYS A 1 137 ? 36.542 6.891 28.278 1.00 23.61 131 LYS A CA 1
ATOM 960 C C . LYS A 1 137 ? 36.807 7.681 26.973 1.00 22.56 131 LYS A C 1
ATOM 961 O O . LYS A 1 137 ? 37.847 7.530 26.338 1.00 21.39 131 LYS A O 1
ATOM 967 N N . ARG A 1 138 ? 35.923 8.599 26.643 1.00 20.40 132 ARG A N 1
ATOM 968 C CA . ARG A 1 138 ? 36.092 9.334 25.386 1.00 21.15 132 ARG A CA 1
ATOM 969 C C . ARG A 1 138 ? 37.198 10.372 25.579 1.00 20.47 132 ARG A C 1
ATOM 970 O O . ARG A 1 138 ? 37.968 10.610 24.662 1.00 20.24 132 ARG A O 1
ATOM 978 N N . GLN A 1 139 ? 37.307 10.968 26.771 1.00 18.74 133 GLN A N 1
ATOM 979 C CA . GLN A 1 139 ? 38.370 11.954 26.999 1.00 18.92 133 GLN A CA 1
ATOM 980 C C . GLN A 1 139 ? 39.742 11.317 26.863 1.00 20.00 133 GLN A C 1
ATOM 981 O O . GLN A 1 139 ? 40.656 11.873 26.255 1.00 19.30 133 GLN A O 1
ATOM 987 N N . ALA A 1 140 ? 39.895 10.101 27.385 1.00 20.24 134 ALA A N 1
ATOM 988 C CA . ALA A 1 140 ? 41.152 9.397 27.218 1.00 21.15 134 ALA A CA 1
ATOM 989 C C . ALA A 1 140 ? 41.515 9.221 25.714 1.00 20.88 134 ALA A C 1
ATOM 990 O O . ALA A 1 140 ? 42.667 9.437 25.296 1.00 22.30 134 ALA A O 1
ATOM 992 N N . LEU A 1 141 ? 40.531 8.893 24.883 1.00 20.37 135 LEU A N 1
ATOM 993 C CA . LEU A 1 141 ? 40.753 8.808 23.412 1.00 20.35 135 LEU A CA 1
ATOM 994 C C . LEU A 1 141 ? 41.045 10.151 22.714 1.00 19.59 135 LEU A C 1
ATOM 995 O O . LEU A 1 141 ? 41.902 10.228 21.795 1.00 20.17 135 LEU A O 1
ATOM 1000 N N . TYR A 1 142 ? 40.354 11.230 23.134 1.00 17.53 136 TYR A N 1
ATOM 1001 C CA . TYR A 1 142 ? 40.729 12.557 22.631 1.00 18.11 136 TYR A CA 1
ATOM 1002 C C . TYR A 1 142 ? 42.164 12.919 22.943 1.00 18.31 136 TYR A C 1
ATOM 1003 O O . TYR A 1 142 ? 42.854 13.467 22.102 1.00 17.08 136 TYR A O 1
ATOM 1012 N N . GLU A 1 143 ? 42.606 12.648 24.180 1.00 17.65 137 GLU A N 1
ATOM 1013 C CA . GLU A 1 143 ? 43.967 12.962 24.555 1.00 19.93 137 GLU A CA 1
ATOM 1014 C C . GLU A 1 143 ? 45.016 12.088 23.857 1.00 21.51 137 GLU A C 1
ATOM 1015 O O . GLU A 1 143 ? 46.089 12.587 23.533 1.00 23.43 137 GLU A O 1
ATOM 1021 N N . LYS A 1 144 ? 44.698 10.811 23.606 1.00 21.01 138 LYS A N 1
ATOM 1022 C CA . LYS A 1 144 ? 45.586 9.956 22.814 1.00 23.54 138 LYS A CA 1
ATOM 1023 C C . LYS A 1 144 ? 45.806 10.480 21.404 1.00 23.28 138 LYS A C 1
ATOM 1024 O O . LYS A 1 144 ? 46.844 10.204 20.758 1.00 25.80 138 LYS A O 1
ATOM 1030 N N . ASN A 1 145 ? 44.811 11.187 20.897 1.00 21.80 139 ASN A N 1
ATOM 1031 C CA . ASN A 1 145 ? 44.782 11.629 19.512 1.00 21.56 139 ASN A CA 1
ATOM 1032 C C . ASN A 1 145 ? 45.146 13.092 19.304 1.00 22.34 139 ASN A C 1
ATOM 1033 O O . ASN A 1 145 ? 45.018 13.595 18.195 1.00 23.86 139 ASN A O 1
ATOM 1038 N N . ALA A 1 146 ? 45.558 13.797 20.349 1.00 18.50 140 ALA A N 1
ATOM 1039 C CA . ALA A 1 146 ? 45.678 15.253 20.253 1.00 18.07 140 ALA A CA 1
ATOM 1040 C C . ALA A 1 146 ? 47.132 15.669 20.007 1.00 18.49 140 ALA A C 1
ATOM 1041 O O . ALA A 1 146 ? 48.031 15.118 20.630 1.00 18.66 140 ALA A O 1
ATOM 1043 N N . SER A 1 147 ? 47.354 16.657 19.143 1.00 17.93 141 SER A N 1
ATOM 1044 C CA . SER A 1 147 ? 48.622 17.366 19.098 1.00 18.63 141 SER A CA 1
ATOM 1045 C C . SER A 1 147 ? 48.755 18.414 20.237 1.00 19.26 141 SER A C 1
ATOM 1046 O O . SER A 1 147 ? 49.855 18.686 20.710 1.00 19.77 141 SER A O 1
ATOM 1049 N N . PHE A 1 148 ? 47.625 19.011 20.611 1.00 18.62 142 PHE A N 1
ATOM 1050 C CA . PHE A 1 148 ? 47.528 20.070 21.612 1.00 19.39 142 PHE A CA 1
ATOM 1051 C C . PHE A 1 148 ? 46.191 19.937 22.320 1.00 18.75 142 PHE A C 1
ATOM 1052 O O . PHE A 1 148 ? 45.187 19.522 21.718 1.00 19.44 142 PHE A O 1
ATOM 1060 N N . ILE A 1 149 ? 46.171 20.258 23.606 1.00 17.71 143 ILE A N 1
ATOM 1061 C CA . ILE A 1 149 ? 44.951 20.306 24.366 1.00 17.26 143 ILE A CA 1
ATOM 1062 C C . ILE A 1 149 ? 44.619 21.783 24.596 1.00 18.31 143 ILE A C 1
ATOM 1063 O O . ILE A 1 149 ? 45.411 22.529 25.154 1.00 18.81 143 ILE A O 1
ATOM 1068 N N . ILE A 1 150 ? 43.457 22.204 24.128 1.00 16.76 144 ILE A N 1
ATOM 1069 C CA . ILE A 1 150 ? 43.015 23.562 24.397 1.00 16.85 144 ILE A CA 1
ATOM 1070 C C . ILE A 1 150 ? 42.156 23.541 25.684 1.00 17.08 144 ILE A C 1
ATOM 1071 O O . ILE A 1 150 ? 41.242 22.727 25.845 1.00 18.04 144 ILE A O 1
ATOM 1076 N N . ASP A 1 151 ? 42.416 24.468 26.582 1.00 17.99 145 ASP A N 1
ATOM 1077 C CA . ASP A 1 151 ? 41.510 24.613 27.711 1.00 19.83 145 ASP A CA 1
ATOM 1078 C C . ASP A 1 151 ? 40.292 25.426 27.271 1.00 20.37 145 ASP A C 1
ATOM 1079 O O . ASP A 1 151 ? 40.386 26.642 27.075 1.00 20.41 145 ASP A O 1
ATOM 1084 N N . ALA A 1 152 ? 39.162 24.735 27.112 1.00 20.68 146 ALA A N 1
ATOM 1085 C CA . ALA A 1 152 ? 37.920 25.328 26.555 1.00 23.51 146 ALA A CA 1
ATOM 1086 C C . ALA A 1 152 ? 37.093 26.077 27.581 1.00 26.13 146 ALA A C 1
ATOM 1087 O O . ALA A 1 152 ? 36.037 26.664 27.243 1.00 28.98 146 ALA A O 1
ATOM 1089 N N . ARG A 1 153 ? 37.557 26.082 28.826 1.00 27.18 147 ARG A N 1
ATOM 1090 C CA . ARG A 1 153 ? 36.734 26.648 29.929 1.00 30.13 147 ARG A CA 1
ATOM 1091 C C . ARG A 1 153 ? 36.576 28.172 29.927 1.00 30.68 147 ARG A C 1
ATOM 1092 O O . ARG A 1 153 ? 35.604 28.677 30.502 1.00 32.92 147 ARG A O 1
ATOM 1100 N N . GLY A 1 154 ? 37.502 28.884 29.288 1.00 30.70 148 GLY A N 1
ATOM 1101 C CA . GLY A 1 154 ? 37.404 30.333 29.179 1.00 30.65 148 GLY A CA 1
ATOM 1102 C C . GLY A 1 154 ? 36.572 30.899 28.033 1.00 29.41 148 GLY A C 1
ATOM 1103 O O . GLY A 1 154 ? 36.535 32.127 27.882 1.00 29.27 148 GLY A O 1
ATOM 1104 N N . GLY A 1 155 ? 35.936 30.053 27.221 1.00 27.58 149 GLY A N 1
ATOM 1105 C CA . GLY A 1 155 ? 35.119 30.536 26.117 1.00 26.23 149 GLY A CA 1
ATOM 1106 C C . GLY A 1 155 ? 35.879 30.599 24.810 1.00 24.90 149 GLY A C 1
ATOM 1107 O O . GLY A 1 155 ? 37.093 30.426 24.785 1.00 23.17 149 GLY A O 1
ATOM 1108 N N . LEU A 1 156 ? 35.155 30.916 23.742 1.00 23.55 150 LEU A N 1
ATOM 1109 C CA . LEU A 1 156 ? 35.679 30.856 22.374 1.00 23.06 150 LEU A CA 1
ATOM 1110 C C . LEU A 1 156 ? 36.957 31.685 22.168 1.00 23.25 150 LEU A C 1
ATOM 1111 O O . LEU A 1 156 ? 37.984 31.187 21.645 1.00 19.58 150 LEU A O 1
ATOM 1116 N N . ASN A 1 157 ? 36.914 32.954 22.561 1.00 21.72 151 ASN A N 1
ATOM 1117 C CA . ASN A 1 157 ? 38.089 33.774 22.325 1.00 22.30 151 ASN A CA 1
ATOM 1118 C C . ASN A 1 157 ? 39.346 33.281 23.020 1.00 21.65 151 ASN A C 1
ATOM 1119 O O . ASN A 1 157 ? 40.429 33.334 22.431 1.00 21.82 151 ASN A O 1
ATOM 1124 N N . ASN A 1 158 ? 39.194 32.783 24.240 1.00 20.00 152 ASN A N 1
ATOM 1125 C CA . ASN A 1 158 ? 40.341 32.287 24.965 1.00 20.88 152 ASN A CA 1
ATOM 1126 C C . ASN A 1 158 ? 40.853 31.002 24.280 1.00 19.62 152 ASN A C 1
ATOM 1127 O O . ASN A 1 158 ? 42.050 30.804 24.176 1.00 20.30 152 ASN A O 1
ATOM 1132 N N . SER A 1 159 ? 39.925 30.184 23.764 1.00 19.44 153 SER A N 1
ATOM 1133 C CA . SER A 1 159 ? 40.331 28.951 23.025 1.00 18.95 153 SER A CA 1
ATOM 1134 C C . SER A 1 159 ? 41.038 29.312 21.715 1.00 19.28 153 SER A C 1
ATOM 1135 O O . SER A 1 159 ? 42.071 28.746 21.356 1.00 18.50 153 SER A O 1
ATOM 1138 N N . LEU A 1 160 ? 40.494 30.311 21.015 1.00 17.96 154 LEU A N 1
ATOM 1139 C CA . LEU A 1 160 ? 41.095 30.804 19.783 1.00 20.35 154 LEU A CA 1
ATOM 1140 C C . LEU A 1 160 ? 42.495 31.313 20.015 1.00 19.73 154 LEU A C 1
ATOM 1141 O O . LEU A 1 160 ? 43.423 30.983 19.271 1.00 20.03 154 LEU A O 1
ATOM 1146 N N . LYS A 1 161 ? 42.674 32.069 21.096 1.00 20.71 155 LYS A N 1
ATOM 1147 C CA . LYS A 1 161 ? 43.994 32.611 21.443 1.00 20.43 155 LYS A CA 1
ATOM 1148 C C . LYS A 1 161 ? 45.036 31.500 21.655 1.00 20.66 155 LYS A C 1
ATOM 1149 O O . LYS A 1 161 ? 46.190 31.581 21.171 1.00 19.14 155 LYS A O 1
ATOM 1155 N N . GLN A 1 162 ? 44.610 30.443 22.353 1.00 20.43 156 GLN A N 1
ATOM 1156 C CA . GLN A 1 162 ? 45.485 29.288 22.568 1.00 19.91 156 GLN A CA 1
ATOM 1157 C C . GLN A 1 162 ? 45.911 28.634 21.242 1.00 20.34 156 GLN A C 1
ATOM 1158 O O . GLN A 1 162 ? 47.105 28.337 21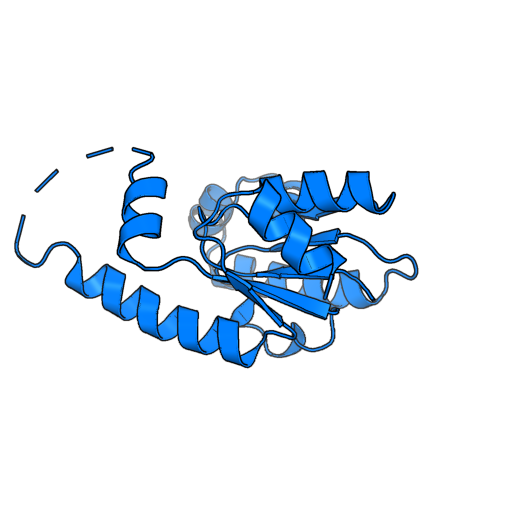.018 1.00 20.71 156 GLN A O 1
ATOM 1164 N N . VAL A 1 163 ? 44.950 28.424 20.346 1.00 20.23 157 VAL A N 1
ATOM 1165 C CA . VAL A 1 163 ? 45.278 27.738 19.114 1.00 20.17 157 VAL A CA 1
ATOM 1166 C C . VAL A 1 163 ? 46.332 28.560 18.341 1.00 22.06 157 VAL A C 1
ATOM 1167 O O . VAL A 1 163 ? 47.359 28.020 17.861 1.00 20.82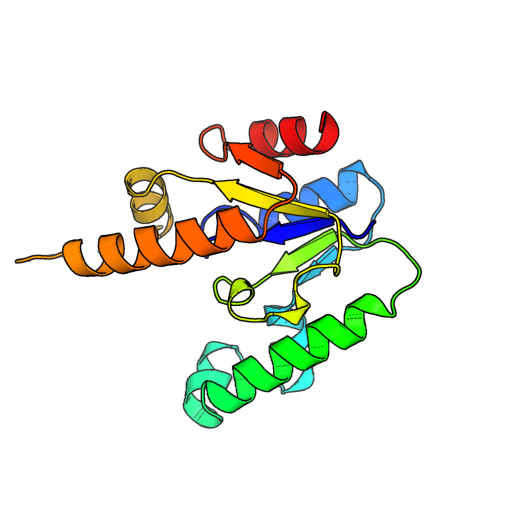 157 VAL A O 1
ATOM 1171 N N . LEU A 1 164 ? 46.079 29.867 18.245 1.00 22.30 158 LEU A N 1
ATOM 1172 C CA . LEU A 1 164 ? 46.969 30.732 17.439 1.00 25.16 158 LEU A CA 1
ATOM 1173 C C . LEU A 1 164 ? 48.384 30.829 18.013 1.00 26.15 158 LEU A C 1
ATOM 1174 O O . LEU A 1 164 ? 49.351 30.836 17.257 1.00 26.94 158 LEU A O 1
ATOM 1179 N N . GLN A 1 165 ? 48.478 30.888 19.342 1.00 28.18 159 GLN A N 1
ATOM 1180 C CA . GLN A 1 165 ? 49.754 30.915 20.061 1.00 30.31 159 GLN A CA 1
ATOM 1181 C C . GLN A 1 165 ? 50.480 29.595 19.868 1.00 29.61 159 GLN A C 1
ATOM 1182 O O . GLN A 1 165 ? 51.704 29.587 19.615 1.00 28.69 159 GLN A O 1
ATOM 1188 N N . PHE A 1 166 ? 49.723 28.491 19.921 1.00 29.58 160 PHE A N 1
ATOM 1189 C CA . PHE A 1 166 ? 50.296 27.149 19.798 1.00 29.75 160 PHE A CA 1
ATOM 1190 C C . PHE A 1 166 ? 50.776 26.830 18.379 1.00 30.00 160 PHE A C 1
ATOM 1191 O O . PHE A 1 166 ? 50.287 27.332 17.337 1.00 30.22 160 PHE A O 1
#

InterPro domains:
  IPR000623 Shikimate kinase/Threonine synthase-like 1 [MF_00109] (1-162)
  IPR000623 Shikimate kinase/Threonine synthase-like 1 [cd00464] (4-148)
  IPR023000 Shikimate kinase, conserved site [PS01128] (57-83)
  IPR027417 P-loop containing nucleoside triphosphate hydrolase [G3DSA:3.40.50.300] (1-162)
  IPR027417 P-loop containing nucleoside triphosphate hydrolase [SSF52540] (3-160)
  IPR031322 Shikimate kinase/gluconokinase [PF01202] (10-161)

Organism: Helicobacter pylori (strain ATCC 700392 / 26695) (NCBI:txid85962)

Sequence (151 aa):
QHLVLIGFMGSGKSSLAQELGLALKLEVLDTDMIISERVGLSVREIFEELGEDNFRMFEKNLIDELKTLKTPHVISTGGGIVMHENLKGLGTTFYLKMDFETLIKRLNQLNNLTQAKELFEKRQALYEKNASFIIDARGGLNNSLKQVLQF

Secondary structure (DSSP, 8-state):
-EEEEES-TTSSHHHHHHHHHHHHT--EEEHHHHHHHHHTS-HHHIIIII-HHHHHHHHHHHHHHHHT-SS--EEE--GGGGG-GGGTTSEEEEEEE--HHHHHHHH----TTHHHHHHHHHHHHHHHHT-SEEEEGGG-HHHHHHHHHH-

Nearest PDB structures (foldseek):
  1zuh-assembly1_A  TM=1.007E+00  e=1.186E-28  Helicobacter pylori 26695
  3hr7-assembly1_B  TM=9.794E-01  e=9.632E-25  Helicobacter pylori 26695
  3n2e-assembly2_B  TM=9.587E-01  e=4.318E-24  Helicobacter pylori 26695
  1zui-assembly1_A  TM=9.463E-01  e=7.121E-24  Helicobacter pylori 26695
  3muf-assembly1_A  TM=9.452E-01  e=5.545E-24  Helicobacter pylori

B-factor: mean 27.55, std 9.3, range [10.43, 63.38]

Solvent-accessible surface area: 8834 Å² total; per-residue (Å²): 162,13,28,0,0,0,0,22,141,25,4,17,16,75,62,1,0,109,61,0,4,124,51,74,192,44,123,59,35,47,0,41,106,32,5,20,127,157,50,62,45,52,45,158,64,0,70,108,127,68,26,85,127,53,4,27,98,56,0,75,87,8,0,74,75,8,84,111,56,162,69,34,18,0,0,4,7,8,16,7,0,6,98,2,165,31,2,174,61,8,19,40,6,5,0,4,69,8,44,16,118,48,7,31,162,117,64,104,209,194,108,107,75,76,132,37,76,102,95,11,84,135,68,25,60,66,0,64,179,36,28,64,82,80,0,56,6,152,56,38,58,110,51,3,23,131,21,5,83,135,94

Foldseek 3Di:
DAEEEAEAPLLCQVVLQVVLCVVPVAAEEELQVVLCVVVVHHPVCCCVPVNVVVVLVSLQVVLVVLLPDPGHHHYYYHHPSLVHPSNAPSDAYEYSDDDPVVSVVVVVLVCPCVVVVVVVVVSVVSSVVRHNYYFDSVVDSVSSNVVVVVD

Radius of gyration: 15.27 Å; Cα contacts (8 Å, |Δi|>4): 212; chains: 1; bounding box: 32×34×41 Å